Protein AF-A0A4E0QM40-F1 (afdb_monomer)

Organism: NCBI:txid1003181

Sequence (60 aa):
RAMNNEPTLTRIRKARQRISAKCGHDPLKLVEHYIEFQKQYQDKLIPPPQQRRGDIASDR

Secondary structure (DSSP, 8-state):
------HHHHHHHHHHHHHHHHTTT-HHHHHHHHHHHHHTTGGGPPPPP---TTTTS---

Structure (mmCIF, N/CA/C/O backbone):
data_AF-A0A4E0QM40-F1
#
_entry.id   AF-A0A4E0QM40-F1
#
loop_
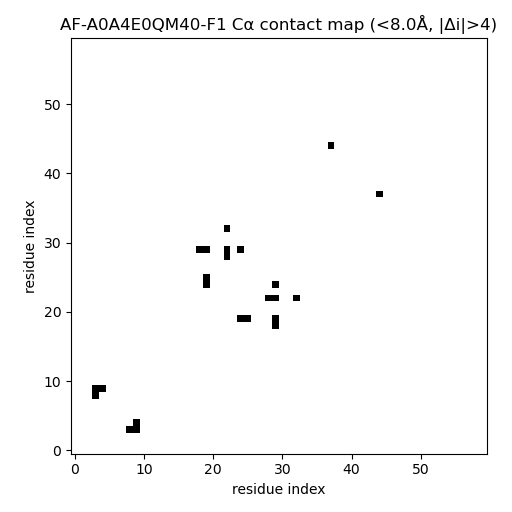_atom_site.group_PDB
_atom_site.id
_atom_site.type_symbol
_atom_site.label_atom_id
_atom_site.label_alt_id
_atom_site.label_comp_id
_atom_site.label_asym_id
_atom_site.label_entity_id
_atom_site.label_seq_id
_atom_site.pdbx_PDB_ins_code
_atom_site.Cartn_x
_atom_site.Cartn_y
_atom_site.Cartn_z
_atom_site.occupancy
_atom_site.B_iso_or_equiv
_atom_site.auth_seq_id
_atom_site.auth_comp_id
_atom_site.auth_asym_id
_atom_site.auth_atom_id
_atom_site.pdbx_PDB_model_num
ATOM 1 N N . ARG A 1 1 ? 19.791 6.618 -20.221 1.00 50.38 1 ARG A N 1
ATOM 2 C CA . ARG A 1 1 ? 18.723 6.589 -19.188 1.00 50.38 1 ARG A CA 1
ATOM 3 C C . ARG A 1 1 ? 18.861 5.280 -18.423 1.00 50.38 1 ARG A C 1
ATOM 5 O O . ARG A 1 1 ? 18.410 4.263 -18.930 1.00 50.38 1 ARG A O 1
ATOM 12 N N . ALA A 1 2 ? 19.559 5.268 -17.285 1.00 50.00 2 ALA A N 1
ATOM 13 C CA . ALA A 1 2 ? 19.668 4.065 -16.463 1.00 50.00 2 ALA A CA 1
ATOM 14 C C . ALA A 1 2 ? 18.265 3.732 -15.938 1.00 50.00 2 ALA A C 1
ATOM 16 O O . ALA A 1 2 ? 17.741 4.392 -15.043 1.00 50.00 2 ALA A O 1
ATOM 17 N N . MET A 1 3 ? 17.586 2.797 -16.600 1.00 53.00 3 MET A N 1
ATOM 18 C CA . MET A 1 3 ? 16.339 2.245 -16.098 1.00 53.00 3 MET A CA 1
ATOM 19 C C . MET A 1 3 ? 16.691 1.546 -14.797 1.00 53.00 3 MET A C 1
ATOM 21 O O . MET A 1 3 ? 17.485 0.615 -14.801 1.00 53.00 3 MET A O 1
ATOM 25 N N . ASN A 1 4 ? 16.159 2.090 -13.706 1.00 61.38 4 ASN A N 1
ATOM 26 C CA . ASN A 1 4 ? 16.307 1.682 -12.314 1.00 61.38 4 ASN A CA 1
ATOM 27 C C . ASN A 1 4 ? 16.057 0.170 -12.106 1.00 61.38 4 ASN A C 1
ATOM 29 O O . ASN A 1 4 ? 15.020 -0.208 -11.554 1.00 61.38 4 ASN A O 1
ATOM 33 N N . ASN A 1 5 ? 16.988 -0.673 -12.549 1.00 61.56 5 ASN A N 1
ATOM 34 C CA . ASN A 1 5 ? 16.963 -2.135 -12.492 1.00 61.56 5 ASN A CA 1
ATOM 35 C C . ASN A 1 5 ? 17.413 -2.669 -11.131 1.00 61.56 5 ASN A C 1
ATOM 37 O O . ASN A 1 5 ? 17.621 -3.869 -10.983 1.00 61.56 5 ASN A O 1
ATOM 41 N N . GLU A 1 6 ? 17.506 -1.795 -10.127 1.00 85.38 6 GLU A N 1
ATOM 42 C CA . GLU A 1 6 ? 17.716 -2.190 -8.743 1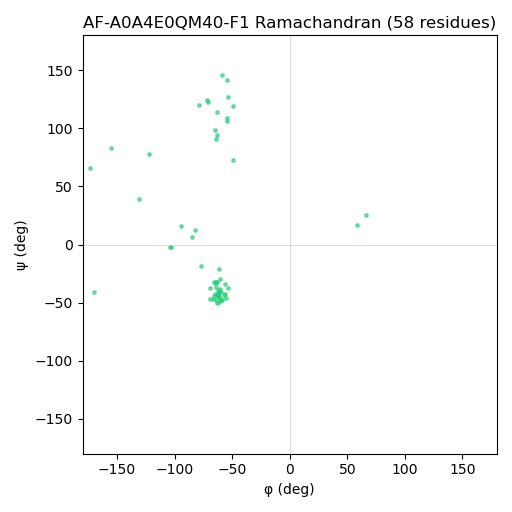.00 85.38 6 GLU A CA 1
ATOM 43 C C . GLU A 1 6 ? 16.711 -3.290 -8.365 1.00 85.38 6 GLU A C 1
ATOM 45 O O . GLU A 1 6 ? 15.489 -3.058 -8.429 1.00 85.38 6 GLU A O 1
ATOM 50 N N . PRO A 1 7 ? 17.183 -4.495 -7.990 1.00 87.56 7 PRO A N 1
ATOM 51 C CA . PRO A 1 7 ? 16.316 -5.628 -7.685 1.00 87.56 7 PRO A CA 1
ATOM 52 C C . PRO A 1 7 ? 15.253 -5.276 -6.639 1.00 87.56 7 PRO A C 1
ATOM 54 O O . PRO A 1 7 ? 14.087 -5.656 -6.770 1.00 87.56 7 PRO A O 1
ATOM 57 N N . THR A 1 8 ? 15.623 -4.465 -5.646 1.00 89.62 8 THR A N 1
ATOM 58 C CA . THR A 1 8 ? 14.722 -3.963 -4.602 1.00 89.62 8 THR A CA 1
ATOM 59 C C . THR A 1 8 ? 13.607 -3.090 -5.175 1.00 89.62 8 THR A C 1
ATOM 61 O O . THR A 1 8 ? 12.429 -3.353 -4.925 1.00 89.62 8 THR A O 1
ATOM 64 N N . LEU A 1 9 ? 13.937 -2.097 -6.008 1.00 89.69 9 LEU A N 1
ATOM 65 C CA . LEU A 1 9 ? 12.930 -1.226 -6.625 1.00 89.69 9 LEU A CA 1
ATOM 66 C C . LEU A 1 9 ? 12.006 -2.010 -7.561 1.00 89.69 9 LEU A C 1
ATOM 68 O O . LEU A 1 9 ? 10.801 -1.758 -7.600 1.00 89.69 9 LEU A O 1
ATOM 72 N N . THR A 1 10 ? 12.541 -2.995 -8.280 1.00 92.50 10 THR A N 1
ATOM 73 C CA . THR A 1 10 ? 11.748 -3.882 -9.140 1.00 92.50 10 THR A CA 1
ATOM 74 C C . THR A 1 10 ? 10.738 -4.692 -8.329 1.00 92.50 10 THR A C 1
ATOM 76 O O . THR A 1 10 ? 9.567 -4.776 -8.709 1.00 92.50 10 THR A O 1
ATOM 79 N N . ARG A 1 11 ? 11.148 -5.240 -7.180 1.00 93.25 11 ARG A N 1
ATOM 80 C CA . ARG A 1 11 ? 10.250 -5.963 -6.266 1.00 93.25 11 ARG A CA 1
ATOM 81 C C . ARG A 1 11 ? 9.143 -5.060 -5.726 1.00 93.25 11 ARG A C 1
ATOM 83 O O . ARG A 1 11 ? 7.981 -5.463 -5.754 1.00 93.25 11 ARG A O 1
ATOM 90 N N . ILE A 1 12 ? 9.481 -3.835 -5.319 1.00 92.00 12 ILE A N 1
ATOM 91 C CA . 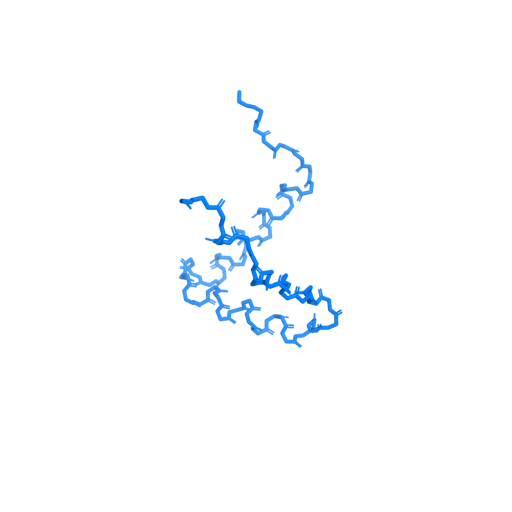ILE A 1 12 ? 8.504 -2.839 -4.847 1.00 92.00 12 ILE A CA 1
ATOM 92 C C . ILE A 1 12 ? 7.483 -2.522 -5.946 1.00 92.00 12 ILE A C 1
ATOM 94 O O . ILE A 1 12 ? 6.276 -2.562 -5.705 1.00 92.00 12 ILE A O 1
ATOM 98 N N . ARG A 1 13 ? 7.941 -2.265 -7.179 1.00 93.25 13 ARG A N 1
ATOM 99 C CA . ARG A 1 13 ? 7.050 -1.979 -8.317 1.00 93.25 13 ARG A CA 1
ATOM 100 C C . ARG A 1 13 ? 6.109 -3.143 -8.615 1.00 93.25 13 ARG A C 1
ATOM 102 O O . ARG A 1 13 ? 4.911 -2.914 -8.764 1.00 93.25 13 ARG A O 1
ATOM 109 N N . LYS A 1 14 ? 6.621 -4.379 -8.644 1.00 95.38 14 LYS A N 1
ATOM 110 C CA . LYS A 1 14 ? 5.801 -5.585 -8.850 1.00 95.38 14 LYS A CA 1
ATOM 111 C C . LYS A 1 14 ? 4.765 -5.766 -7.738 1.00 95.38 14 LYS A C 1
ATOM 113 O O . LYS A 1 14 ? 3.619 -6.102 -8.027 1.00 95.38 14 LYS A O 1
ATOM 118 N N . ALA A 1 15 ? 5.135 -5.514 -6.481 1.00 94.81 15 ALA A N 1
ATOM 119 C CA . ALA A 1 15 ? 4.195 -5.561 -5.363 1.00 94.81 15 ALA A CA 1
ATOM 120 C C . ALA A 1 15 ? 3.073 -4.524 -5.531 1.00 94.81 15 ALA A C 1
ATOM 122 O O . ALA A 1 15 ? 1.897 -4.885 -5.485 1.00 94.81 15 ALA A O 1
ATOM 123 N N . ARG A 1 16 ? 3.420 -3.264 -5.831 1.00 94.00 16 ARG A N 1
ATOM 124 C CA . ARG A 1 16 ? 2.437 -2.197 -6.077 1.00 94.00 16 ARG A CA 1
ATOM 125 C C . ARG A 1 16 ? 1.518 -2.515 -7.256 1.00 94.00 16 ARG A C 1
ATOM 127 O O . ARG A 1 16 ? 0.320 -2.279 -7.164 1.00 94.00 16 ARG A O 1
ATOM 134 N N . GLN A 1 17 ? 2.051 -3.079 -8.340 1.00 95.12 17 GLN A N 1
ATOM 135 C CA . GLN A 1 17 ? 1.255 -3.468 -9.508 1.00 95.12 17 GLN A CA 1
ATOM 136 C C . GLN A 1 17 ? 0.215 -4.540 -9.156 1.00 95.12 17 GLN A C 1
ATOM 138 O O . GLN A 1 17 ? -0.947 -4.408 -9.532 1.00 95.12 17 GLN A O 1
ATOM 143 N N . ARG A 1 18 ? 0.604 -5.562 -8.382 1.00 97.12 18 ARG A N 1
ATOM 144 C CA . ARG A 1 18 ? -0.319 -6.608 -7.908 1.00 97.12 18 ARG A CA 1
ATOM 145 C C . ARG A 1 18 ? -1.419 -6.043 -7.009 1.00 97.12 18 ARG A C 1
ATOM 147 O O . ARG A 1 18 ? -2.563 -6.457 -7.137 1.00 97.12 18 ARG A O 1
ATOM 154 N N . ILE A 1 19 ? -1.080 -5.120 -6.110 1.00 96.25 19 ILE A N 1
ATOM 155 C CA . ILE A 1 19 ? -2.057 -4.473 -5.219 1.00 96.25 19 ILE A CA 1
ATOM 156 C C . ILE A 1 19 ? -3.014 -3.597 -6.033 1.00 96.25 19 ILE A C 1
ATOM 158 O O . ILE A 1 19 ? -4.224 -3.728 -5.903 1.00 96.25 19 ILE A O 1
ATOM 162 N N . SER A 1 20 ? -2.482 -2.776 -6.939 1.00 95.62 20 SER A N 1
ATOM 163 C CA . SER A 1 20 ? -3.290 -1.935 -7.823 1.00 95.62 20 SER A CA 1
ATOM 164 C C . SER A 1 20 ? -4.284 -2.761 -8.646 1.00 95.62 20 SER A C 1
ATOM 166 O O . SER A 1 20 ? -5.451 -2.391 -8.710 1.00 95.62 20 SER A O 1
ATOM 168 N N . ALA A 1 21 ? -3.870 -3.913 -9.188 1.00 97.38 21 ALA A N 1
ATOM 169 C CA . ALA A 1 21 ? -4.770 -4.819 -9.905 1.00 97.38 21 ALA A CA 1
ATOM 170 C C . ALA A 1 21 ? -5.893 -5.381 -9.011 1.00 97.38 21 ALA A C 1
ATOM 172 O O . ALA A 1 21 ? -7.040 -5.442 -9.443 1.00 97.38 21 ALA A O 1
ATOM 173 N N . LYS A 1 22 ? -5.603 -5.728 -7.746 1.00 96.44 22 LYS A N 1
ATOM 174 C CA . LYS A 1 22 ? -6.629 -6.164 -6.775 1.00 96.44 22 LYS A CA 1
ATOM 175 C C . LYS A 1 22 ? -7.659 -5.073 -6.472 1.00 96.44 22 LYS A C 1
ATOM 177 O O . LYS A 1 22 ? -8.818 -5.387 -6.235 1.00 96.44 22 LYS A O 1
ATOM 182 N N . CYS A 1 23 ? -7.242 -3.810 -6.502 1.00 96.44 23 CYS A N 1
ATOM 183 C CA . CYS A 1 23 ? -8.116 -2.652 -6.315 1.00 96.44 23 CYS A CA 1
ATOM 184 C C . CYS A 1 23 ? -8.811 -2.202 -7.617 1.00 96.44 23 CYS A C 1
ATOM 186 O O . CYS A 1 23 ? -9.448 -1.154 -7.624 1.00 96.44 23 CYS A O 1
ATOM 188 N N . GLY A 1 24 ? -8.675 -2.940 -8.727 1.00 96.62 24 GLY A N 1
ATOM 189 C CA . GLY A 1 24 ? -9.247 -2.553 -10.023 1.00 96.62 24 GLY A CA 1
ATOM 190 C C . GLY A 1 24 ? -8.619 -1.290 -10.618 1.00 96.62 24 GLY A C 1
ATOM 191 O O . GLY A 1 24 ? -9.271 -0.576 -11.369 1.00 96.62 24 GLY A O 1
ATOM 192 N N . HIS A 1 25 ? -7.372 -0.991 -10.246 1.00 94.81 25 HIS A N 1
ATOM 193 C CA . HIS A 1 25 ? -6.660 0.241 -10.593 1.00 94.81 25 HIS A CA 1
ATOM 194 C C . HIS A 1 25 ? -7.357 1.538 -10.138 1.00 94.81 25 HIS A C 1
AT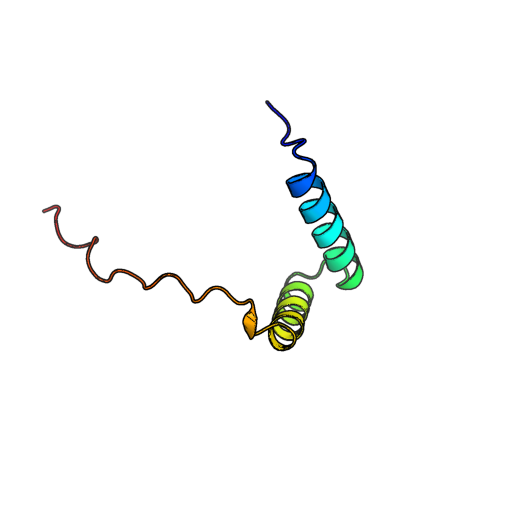OM 196 O O . HIS A 1 25 ? -6.986 2.620 -10.586 1.00 94.81 25 HIS A O 1
ATOM 202 N N . ASP A 1 26 ? -8.306 1.444 -9.203 1.00 97.38 26 ASP A N 1
ATOM 203 C CA . ASP A 1 26 ? -8.996 2.586 -8.608 1.00 97.38 26 ASP A CA 1
ATOM 204 C C . ASP A 1 26 ? -8.106 3.243 -7.531 1.00 97.38 26 ASP A C 1
ATOM 206 O O . ASP A 1 26 ? -7.719 2.578 -6.560 1.00 97.38 26 ASP A O 1
ATOM 210 N N . PRO A 1 27 ? -7.750 4.534 -7.677 1.00 94.88 27 PRO A N 1
ATOM 211 C CA . PRO A 1 27 ? -6.870 5.219 -6.738 1.00 94.88 27 PRO A CA 1
ATOM 212 C C . PRO A 1 27 ? -7.481 5.366 -5.340 1.00 94.88 27 PRO A C 1
ATOM 214 O O . PRO A 1 27 ? -6.742 5.291 -4.360 1.00 94.88 27 PRO A O 1
ATOM 217 N N . LEU A 1 28 ? -8.802 5.532 -5.222 1.00 96.88 28 LEU A N 1
ATOM 218 C CA . LEU A 1 28 ? -9.463 5.679 -3.923 1.00 96.88 28 LEU A CA 1
ATOM 219 C C . LEU A 1 28 ? -9.419 4.357 -3.156 1.00 96.88 28 LEU A C 1
ATOM 221 O O . LEU A 1 28 ? -8.968 4.320 -2.011 1.00 96.88 28 LEU A O 1
ATOM 225 N N . LYS A 1 29 ? -9.766 3.252 -3.826 1.00 97.12 29 LYS A N 1
ATOM 226 C CA . LYS A 1 29 ? -9.685 1.902 -3.241 1.00 97.12 29 LYS A CA 1
ATOM 227 C C . LYS A 1 29 ? -8.254 1.495 -2.910 1.00 97.12 29 LYS A C 1
ATOM 229 O O . LYS A 1 29 ? -8.023 0.752 -1.960 1.00 97.12 29 LYS A O 1
ATOM 234 N N . LEU A 1 30 ? -7.277 1.961 -3.689 1.00 95.88 30 LEU A N 1
ATOM 235 C CA . LEU A 1 30 ? -5.865 1.716 -3.411 1.00 95.88 30 LEU A CA 1
ATOM 236 C C . LEU A 1 30 ? -5.419 2.401 -2.112 1.00 95.88 30 LEU A C 1
ATOM 238 O O . LEU A 1 30 ? -4.718 1.786 -1.309 1.00 95.88 30 LEU A O 1
ATOM 242 N N . VAL A 1 31 ? -5.821 3.657 -1.901 1.00 95.25 31 VAL A N 1
ATOM 243 C CA . VAL A 1 31 ? -5.523 4.393 -0.663 1.00 95.25 31 VAL A CA 1
ATOM 244 C C . VAL A 1 31 ? -6.204 3.732 0.530 1.00 95.25 31 VAL A C 1
ATOM 246 O O . VAL A 1 31 ? -5.537 3.465 1.527 1.00 95.25 31 VAL A O 1
ATOM 249 N N . GLU A 1 32 ? -7.490 3.403 0.413 1.00 96.81 32 GLU A N 1
ATOM 250 C CA . GLU A 1 32 ? -8.238 2.697 1.457 1.00 96.81 32 GLU A CA 1
ATOM 251 C C . GLU A 1 32 ? -7.563 1.372 1.843 1.00 96.81 32 GLU A C 1
ATOM 253 O O . GLU A 1 32 ? -7.327 1.109 3.023 1.00 96.81 32 GLU A O 1
ATOM 258 N N . HIS A 1 33 ? -7.151 0.581 0.846 1.00 96.00 33 HIS A N 1
ATOM 259 C CA . HIS A 1 33 ? -6.414 -0.659 1.069 1.00 96.00 33 HIS A CA 1
ATOM 260 C C . HIS A 1 33 ? -5.119 -0.433 1.860 1.00 96.00 33 HIS A C 1
ATOM 262 O O .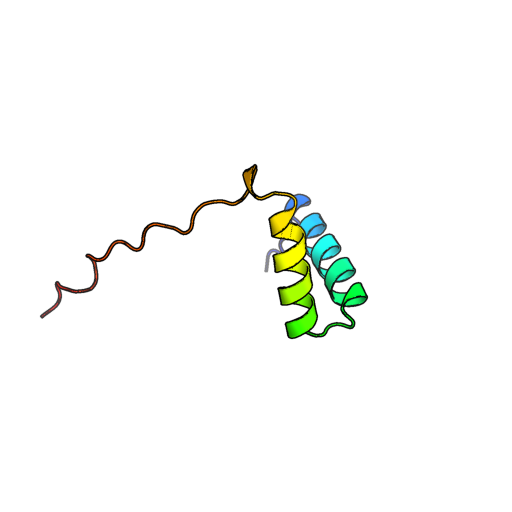 HIS A 1 33 ? -4.817 -1.197 2.776 1.00 96.00 33 HIS A O 1
ATOM 268 N N . TYR A 1 34 ? -4.348 0.609 1.532 1.00 94.31 34 TYR A N 1
ATOM 269 C CA . TYR A 1 34 ? -3.123 0.917 2.267 1.00 94.31 34 TYR A CA 1
ATOM 270 C C . TYR A 1 34 ? -3.391 1.420 3.684 1.00 94.31 34 TYR A C 1
ATOM 272 O O . TYR A 1 34 ? -2.643 1.038 4.579 1.00 94.31 34 TYR A O 1
ATOM 280 N N . ILE A 1 35 ? -4.441 2.211 3.914 1.00 93.88 35 ILE A N 1
ATOM 281 C CA . ILE A 1 35 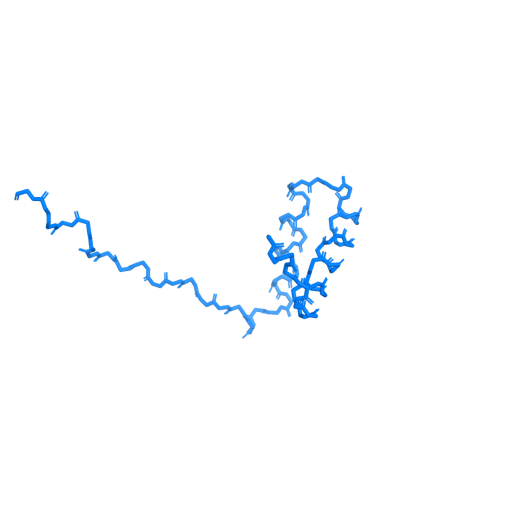? -4.834 2.643 5.265 1.00 93.88 35 ILE A CA 1
ATOM 282 C C . ILE A 1 35 ? -5.133 1.421 6.135 1.00 93.88 35 ILE A C 1
ATOM 284 O O . ILE A 1 35 ? -4.616 1.315 7.245 1.00 93.88 35 ILE A O 1
ATOM 288 N N . GLU A 1 36 ? -5.918 0.470 5.626 1.00 94.81 36 GLU A N 1
ATOM 289 C CA . GLU A 1 36 ? -6.239 -0.748 6.372 1.00 94.81 36 GLU A CA 1
ATOM 290 C C . GLU A 1 36 ? -4.998 -1.615 6.611 1.00 94.81 36 GLU A C 1
ATOM 292 O O . GLU A 1 36 ? -4.750 -2.075 7.724 1.00 94.81 36 GLU A O 1
ATOM 297 N N . PHE A 1 37 ? -4.150 -1.767 5.593 1.00 92.69 37 PHE A N 1
ATOM 298 C CA . PHE A 1 37 ? -2.894 -2.501 5.720 1.00 92.69 37 PHE A CA 1
ATOM 299 C C . PHE A 1 37 ? -1.955 -1.873 6.762 1.00 92.69 37 PHE A C 1
ATOM 301 O O . PHE A 1 37 ? -1.304 -2.583 7.524 1.00 92.69 37 PHE A O 1
ATOM 308 N N . GLN A 1 38 ? -1.906 -0.543 6.846 1.00 93.19 38 GLN A N 1
ATOM 309 C C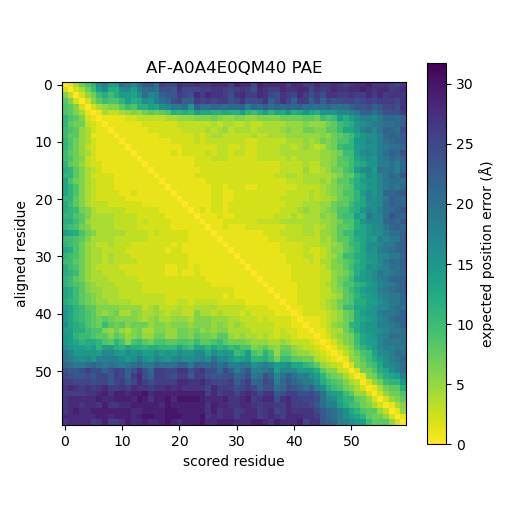A . GLN A 1 38 ? -1.087 0.169 7.827 1.00 93.19 38 GLN A CA 1
ATOM 310 C C . GLN A 1 38 ? -1.556 -0.056 9.268 1.00 93.19 38 GLN A C 1
ATOM 312 O O . GLN A 1 38 ? -0.713 -0.120 10.161 1.00 93.19 38 GLN A O 1
ATOM 317 N N . LYS A 1 39 ? -2.861 -0.247 9.512 1.00 92.44 39 LYS A N 1
ATOM 318 C CA . LYS A 1 39 ? -3.373 -0.581 10.855 1.00 92.44 39 LYS A CA 1
ATOM 319 C C . LYS A 1 39 ? -2.795 -1.894 11.391 1.00 92.44 39 LYS A C 1
ATOM 321 O O . LYS A 1 39 ? -2.619 -2.027 12.596 1.00 92.44 39 LYS A O 1
ATOM 326 N N . GLN A 1 40 ? -2.462 -2.838 10.511 1.00 93.94 40 GLN A N 1
ATOM 327 C CA . GLN A 1 40 ? -1.871 -4.128 10.888 1.00 93.94 40 GLN A CA 1
ATOM 328 C C . GLN A 1 40 ? -0.379 -4.032 11.245 1.00 93.94 40 GLN A C 1
ATOM 330 O O . GLN A 1 40 ? 0.152 -4.936 11.882 1.00 93.94 40 GLN A O 1
ATOM 335 N N . TYR A 1 41 ? 0.297 -2.953 10.839 1.00 92.06 41 TYR A N 1
ATOM 336 C CA . TYR A 1 41 ? 1.742 -2.756 11.004 1.00 92.06 41 TYR A CA 1
ATOM 337 C C . TYR A 1 41 ? 2.066 -1.380 11.593 1.00 92.06 41 TYR A C 1
ATOM 339 O O . TYR A 1 41 ? 3.016 -0.717 11.167 1.00 92.06 41 TYR A O 1
ATOM 347 N N . GLN A 1 42 ? 1.251 -0.924 12.547 1.00 88.81 42 GLN A N 1
ATOM 3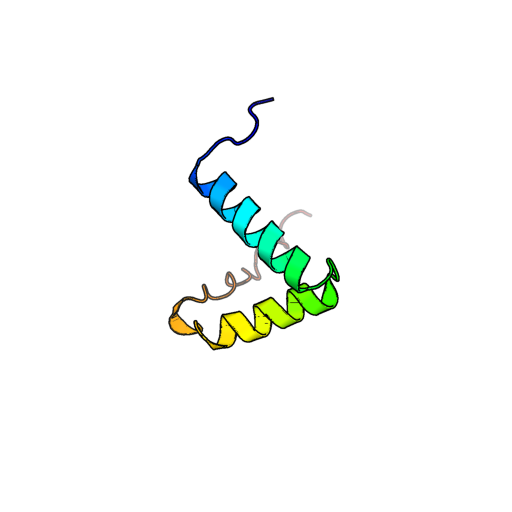48 C CA . GLN A 1 42 ? 1.407 0.392 13.173 1.00 88.81 42 GLN A CA 1
ATOM 349 C C . GLN A 1 42 ? 2.794 0.585 13.798 1.00 88.81 42 GLN A C 1
ATOM 351 O O . GLN A 1 42 ? 3.348 1.677 13.726 1.00 88.81 42 GLN A O 1
ATOM 356 N N . ASP A 1 43 ? 3.384 -0.486 14.329 1.00 91.25 43 ASP A N 1
ATOM 357 C CA . ASP A 1 43 ? 4.730 -0.535 14.909 1.00 91.25 43 ASP A CA 1
ATOM 358 C C . ASP A 1 43 ? 5.849 -0.193 13.909 1.00 91.25 43 ASP A C 1
ATOM 360 O O . ASP A 1 43 ? 6.945 0.195 14.307 1.00 91.25 43 ASP A O 1
ATOM 364 N N . LYS A 1 44 ? 5.576 -0.317 12.605 1.00 89.19 44 LYS A N 1
ATOM 365 C CA . LYS A 1 44 ? 6.541 -0.083 11.518 1.00 89.19 44 LYS A CA 1
ATOM 36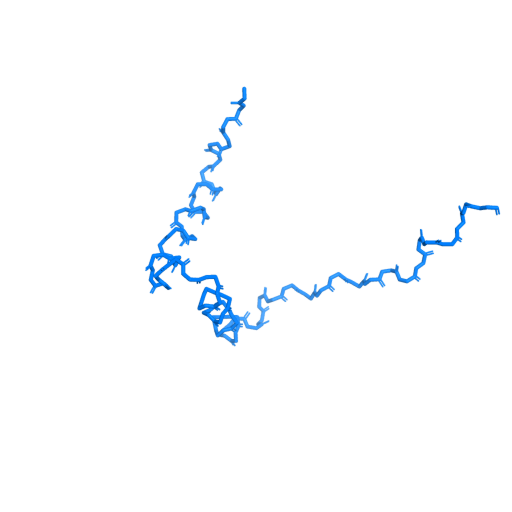6 C C . LYS A 1 44 ? 6.320 1.242 10.799 1.00 89.19 44 LYS A C 1
ATOM 368 O O . LYS A 1 44 ? 7.058 1.552 9.860 1.00 89.19 44 LYS A O 1
ATOM 373 N N . LEU A 1 45 ? 5.296 2.005 11.182 1.00 87.19 45 LEU A N 1
ATOM 374 C CA . LEU A 1 45 ? 5.018 3.299 10.574 1.00 87.19 45 LEU A CA 1
ATOM 375 C C . LEU A 1 45 ? 6.079 4.310 11.001 1.00 87.19 45 LEU A C 1
ATOM 377 O O . LEU A 1 45 ? 6.273 4.583 12.183 1.00 87.19 45 LEU A O 1
ATOM 381 N N . ILE A 1 46 ? 6.756 4.890 10.012 1.00 85.88 46 ILE A N 1
ATOM 382 C CA . ILE A 1 46 ? 7.675 5.998 10.251 1.00 85.88 46 ILE A CA 1
ATOM 383 C C . ILE A 1 46 ? 6.811 7.220 10.586 1.00 85.88 46 ILE A C 1
ATOM 385 O O . ILE A 1 46 ? 5.926 7.556 9.790 1.00 85.88 46 ILE A O 1
ATOM 389 N N . PRO A 1 47 ? 7.030 7.880 11.738 1.00 78.69 47 PRO A N 1
ATOM 390 C CA . PRO A 1 47 ? 6.286 9.079 12.079 1.00 78.69 47 PRO A CA 1
ATOM 391 C C . PRO A 1 47 ? 6.500 10.134 10.989 1.00 78.69 47 PRO A C 1
ATOM 393 O O . PRO A 1 47 ? 7.585 10.198 10.397 1.00 78.69 47 PRO A O 1
ATOM 396 N N . PRO A 1 48 ? 5.482 10.960 10.697 1.00 74.56 48 PRO A N 1
ATOM 397 C CA . PRO A 1 48 ? 5.640 12.017 9.716 1.00 74.56 48 PRO A CA 1
ATOM 398 C C . PRO A 1 48 ? 6.848 12.878 10.103 1.00 74.56 48 PRO A C 1
ATOM 400 O O . PRO A 1 48 ? 7.064 13.121 11.298 1.00 74.56 48 PRO A O 1
ATOM 403 N N . PRO A 1 49 ? 7.651 13.335 9.125 1.00 72.88 49 PRO A N 1
ATOM 404 C CA . PRO A 1 49 ? 8.733 14.253 9.421 1.00 72.88 49 PRO A CA 1
ATOM 405 C C . PRO A 1 49 ? 8.132 15.438 10.171 1.00 72.88 49 PRO A C 1
ATOM 407 O O . PRO A 1 49 ? 7.139 16.018 9.728 1.00 72.88 49 PRO A O 1
ATOM 410 N N . GLN A 1 50 ? 8.704 15.760 11.331 1.00 67.00 50 GLN A N 1
ATOM 411 C CA . GLN A 1 50 ? 8.342 16.958 12.074 1.00 67.00 50 GLN A CA 1
ATOM 412 C C . GLN A 1 50 ? 8.511 18.121 11.099 1.00 67.00 50 GLN A C 1
ATOM 414 O O . GLN A 1 50 ? 9.633 18.426 10.691 1.00 67.00 50 GLN A O 1
ATOM 419 N N . GLN A 1 51 ? 7.401 18.710 10.647 1.00 59.91 51 GLN A N 1
ATOM 420 C CA . GLN A 1 51 ? 7.443 19.927 9.850 1.00 59.91 51 GLN A CA 1
ATOM 421 C C . GLN A 1 51 ? 8.242 20.933 10.672 1.00 59.91 51 GLN A C 1
ATOM 423 O O . GLN A 1 51 ? 7.749 21.420 11.692 1.00 59.91 51 GLN A O 1
ATOM 428 N N . ARG A 1 52 ? 9.486 21.217 10.270 1.00 58.84 52 ARG A N 1
ATOM 429 C CA . ARG A 1 52 ? 10.225 22.346 10.822 1.00 58.84 52 ARG A CA 1
ATOM 430 C C . ARG A 1 52 ? 9.443 23.590 10.416 1.00 58.84 52 ARG A C 1
ATOM 432 O O . ARG A 1 52 ? 9.579 24.089 9.303 1.00 58.84 52 ARG A O 1
ATOM 439 N N . ARG A 1 53 ? 8.556 24.058 11.295 1.00 55.34 53 ARG A N 1
ATOM 440 C CA . ARG A 1 53 ? 8.030 25.421 11.241 1.00 55.34 53 ARG A CA 1
ATOM 441 C C . ARG A 1 53 ? 9.233 26.335 11.488 1.00 55.34 53 ARG A C 1
ATOM 443 O O . ARG A 1 53 ? 9.577 26.565 12.639 1.00 55.34 53 ARG A O 1
ATOM 450 N N . GLY A 1 54 ? 9.927 26.756 10.433 1.00 56.19 54 GLY A N 1
ATOM 451 C CA . GLY A 1 54 ? 11.126 27.584 10.580 1.00 56.19 54 GLY A CA 1
ATOM 452 C C . GLY A 1 54 ? 11.675 28.184 9.289 1.00 56.19 54 GLY A C 1
ATOM 453 O O . GLY A 1 54 ? 12.006 29.361 9.278 1.00 56.19 54 GLY A O 1
ATOM 454 N N . ASP A 1 55 ? 11.694 27.448 8.178 1.00 55.97 55 ASP A N 1
ATOM 455 C CA . ASP A 1 55 ? 12.574 27.842 7.061 1.00 55.97 55 ASP A CA 1
ATOM 456 C C . ASP A 1 55 ? 11.900 28.713 5.974 1.00 55.97 55 ASP A C 1
ATOM 458 O O . ASP A 1 55 ? 12.431 28.841 4.876 1.00 55.97 55 ASP A O 1
ATOM 462 N N . ILE A 1 56 ? 10.731 29.319 6.243 1.00 56.12 56 ILE A N 1
ATOM 463 C CA . ILE A 1 56 ? 10.023 30.187 5.266 1.00 56.12 56 ILE A CA 1
ATOM 464 C C . ILE A 1 56 ? 10.175 31.694 5.572 1.00 56.12 56 ILE A C 1
ATOM 466 O O . ILE A 1 56 ? 9.726 32.527 4.791 1.00 56.12 56 ILE A O 1
ATOM 470 N N . ALA A 1 57 ? 10.857 32.102 6.645 1.00 55.84 57 ALA A N 1
ATOM 471 C CA . ALA A 1 57 ? 11.025 33.527 6.960 1.00 55.84 57 ALA A CA 1
ATOM 472 C C . ALA A 1 57 ? 12.500 33.943 7.055 1.00 55.84 57 ALA A C 1
ATOM 474 O O . ALA A 1 57 ? 13.023 34.095 8.152 1.00 55.84 57 ALA A O 1
ATOM 475 N N . SER A 1 58 ? 13.160 34.128 5.908 1.00 53.16 58 SER A N 1
ATOM 476 C CA . SER A 1 58 ? 14.387 34.934 5.778 1.00 53.16 58 SER A CA 1
ATOM 477 C C . SER A 1 58 ? 14.780 35.068 4.299 1.00 53.16 58 SER A C 1
ATOM 479 O O . SER A 1 58 ? 15.807 34.541 3.881 1.00 53.16 58 SER A O 1
ATOM 481 N N . ASP A 1 59 ? 13.962 35.742 3.492 1.00 50.44 59 ASP A N 1
ATOM 482 C CA . ASP A 1 59 ? 14.489 36.440 2.311 1.00 50.44 59 ASP A CA 1
ATOM 483 C C . ASP A 1 59 ? 13.538 37.584 1.936 1.00 50.44 59 ASP A C 1
ATOM 485 O O . ASP A 1 59 ? 12.592 37.413 1.162 1.00 50.44 59 ASP A O 1
ATOM 489 N N . ARG A 1 60 ? 13.711 38.723 2.612 1.00 51.88 60 ARG A N 1
ATOM 490 C CA . ARG A 1 60 ? 13.291 40.061 2.180 1.00 51.88 60 ARG A CA 1
ATOM 491 C C . ARG A 1 60 ? 13.954 41.125 3.036 1.00 51.88 60 ARG A C 1
ATOM 493 O O . ARG A 1 60 ? 13.946 40.952 4.274 1.00 51.88 60 ARG A O 1
#

Radius of gyration: 17.49 Å; Cα contacts (8 Å, |Δi|>4): 12; chains: 1; bounding box: 29×47×34 Å

Solvent-accessible surface area (backbone atoms only — not comparable to full-atom values): 3929 Å² total; per-residue (Å²): 131,88,73,76,71,49,68,67,58,47,51,51,52,54,51,51,51,56,51,33,58,74,39,72,66,37,68,67,52,42,50,52,51,48,56,59,55,43,69,79,43,57,92,72,59,78,75,76,78,78,76,74,88,66,87,86,78,85,88,130

pLDDT: mean 82.6, std 16.87, range [50.0, 97.38]

Foldseek 3Di:
DPPCVPVVVVVVVVVLVVLCVVQVVDPVSSVVVVVVVCVVVVVPDDPDPPPPPPDPPDDD

Mean predicted aligned error: 10.28 Å